Protein AF-A0A356WQ79-F1 (afdb_monomer)

Structure (mmCIF, N/CA/C/O backbone):
data_AF-A0A356WQ79-F1
#
_entry.id   AF-A0A356WQ79-F1
#
loop_
_atom_site.group_PDB
_atom_site.id
_atom_site.type_symbol
_atom_site.label_atom_id
_atom_site.label_alt_id
_atom_site.label_comp_id
_atom_site.label_asym_id
_atom_site.label_entity_id
_atom_site.label_seq_id
_atom_site.pdbx_PDB_ins_code
_atom_site.Cartn_x
_atom_site.Cartn_y
_atom_site.Cartn_z
_atom_site.occupancy
_atom_site.B_iso_or_equiv
_atom_site.auth_seq_id
_atom_site.auth_comp_id
_atom_site.auth_asym_id
_atom_site.auth_atom_id
_atom_site.pdbx_PDB_model_num
ATOM 1 N N . MET A 1 1 ? -15.399 2.602 22.275 1.00 51.47 1 MET A N 1
ATOM 2 C CA . MET A 1 1 ? -14.043 2.581 21.688 1.00 51.47 1 MET A CA 1
ATOM 3 C C . MET A 1 1 ? -13.839 3.917 21.003 1.00 51.47 1 MET A C 1
ATOM 5 O O . MET A 1 1 ? -14.625 4.244 20.121 1.00 51.47 1 MET A O 1
ATOM 9 N N . GLU A 1 2 ? -12.896 4.727 21.480 1.00 58.53 2 GLU A N 1
ATOM 10 C CA . GLU A 1 2 ? -12.559 6.011 20.858 1.00 58.53 2 GLU A CA 1
ATOM 11 C C . GLU A 1 2 ? -12.246 5.839 19.363 1.00 58.53 2 GLU A C 1
ATOM 13 O O . GLU A 1 2 ? -11.700 4.821 18.934 1.00 58.53 2 GLU A O 1
ATOM 18 N N . LYS A 1 3 ? -12.633 6.835 18.563 1.00 77.31 3 LYS A N 1
ATOM 19 C CA . LYS A 1 3 ? -12.471 6.871 17.105 1.00 77.31 3 LYS A CA 1
ATOM 20 C C . LYS A 1 3 ? -10.979 6.918 16.733 1.00 77.31 3 LYS A C 1
ATOM 22 O O . LYS A 1 3 ? -10.384 7.991 16.684 1.00 77.31 3 LYS A O 1
ATOM 27 N N . ASN A 1 4 ? -10.363 5.764 16.478 1.00 95.81 4 ASN A N 1
ATOM 28 C CA . ASN A 1 4 ? -8.966 5.685 16.051 1.00 95.81 4 ASN A CA 1
ATOM 29 C C . ASN A 1 4 ? -8.815 6.178 14.595 1.00 95.81 4 ASN A C 1
ATOM 31 O O . ASN A 1 4 ? -9.444 5.642 13.681 1.00 95.81 4 ASN A O 1
ATOM 35 N N . LYS A 1 5 ? -7.951 7.175 14.365 1.00 97.06 5 LYS A N 1
ATOM 36 C CA . LYS A 1 5 ? -7.757 7.800 13.042 1.00 97.06 5 LYS A CA 1
ATOM 37 C C . LYS A 1 5 ? -7.338 6.808 11.949 1.00 97.06 5 LYS A C 1
ATOM 39 O O . LYS A 1 5 ? -7.799 6.940 10.825 1.00 97.06 5 LYS A O 1
ATOM 44 N N . ILE A 1 6 ? -6.527 5.799 12.274 1.00 97.50 6 ILE A N 1
ATOM 45 C CA . ILE A 1 6 ? -6.070 4.770 11.323 1.00 97.50 6 ILE A CA 1
ATOM 46 C C . ILE A 1 6 ? -7.213 3.830 10.937 1.00 97.50 6 ILE A C 1
ATOM 48 O O . ILE A 1 6 ? -7.386 3.528 9.758 1.00 97.50 6 ILE A O 1
ATOM 52 N N . THR A 1 7 ? -8.041 3.419 11.903 1.00 97.38 7 THR A N 1
ATOM 53 C CA . THR A 1 7 ? -9.235 2.606 11.604 1.00 97.38 7 THR A CA 1
ATOM 54 C C . THR A 1 7 ? -10.210 3.337 10.684 1.00 97.38 7 THR A C 1
ATOM 56 O O . THR A 1 7 ? -10.756 2.732 9.767 1.00 97.38 7 THR A O 1
ATOM 59 N N . GLN A 1 8 ? -10.380 4.649 10.880 1.00 97.38 8 GLN A N 1
ATOM 60 C CA . GLN A 1 8 ? -11.234 5.487 10.038 1.00 97.38 8 GLN A CA 1
ATOM 61 C C . GLN A 1 8 ? -10.637 5.717 8.653 1.00 97.38 8 GLN A C 1
ATOM 63 O O . GLN A 1 8 ? -11.355 5.592 7.668 1.00 97.38 8 GLN A O 1
ATOM 68 N N . LEU A 1 9 ? -9.339 6.027 8.588 1.00 97.94 9 LEU A N 1
ATOM 69 C CA . LEU A 1 9 ? -8.638 6.288 7.337 1.00 97.94 9 LEU A CA 1
ATOM 70 C C . LEU A 1 9 ? -8.689 5.069 6.413 1.00 97.94 9 LEU A C 1
ATOM 72 O O . LEU A 1 9 ? -9.082 5.200 5.263 1.00 97.94 9 LEU A O 1
ATOM 76 N N . PHE A 1 10 ? -8.342 3.881 6.914 1.00 97.94 10 PHE A N 1
ATOM 77 C CA . PHE A 1 10 ? -8.269 2.671 6.086 1.00 97.94 10 PHE A CA 1
ATOM 78 C C . PHE A 1 10 ? -9.560 1.839 6.061 1.00 97.94 10 PHE A C 1
ATOM 80 O O . PHE A 1 10 ? -9.620 0.835 5.356 1.00 97.94 10 PHE A O 1
ATOM 87 N N . GLY A 1 11 ? -10.587 2.214 6.830 1.00 97.31 11 GLY A N 1
ATOM 88 C CA . GLY A 1 11 ? -11.847 1.466 6.899 1.00 97.31 11 GLY A CA 1
ATOM 89 C C . GLY A 1 11 ? -11.708 0.068 7.519 1.00 97.31 11 GLY A C 1
ATOM 90 O O . GLY A 1 11 ? -12.395 -0.866 7.105 1.00 97.31 11 GLY A O 1
ATOM 91 N N . ILE A 1 12 ? -10.814 -0.090 8.498 1.00 97.75 12 ILE A N 1
ATOM 92 C CA . ILE A 1 12 ? -10.492 -1.375 9.146 1.00 97.75 12 ILE A CA 1
ATOM 93 C C . ILE A 1 12 ? -10.975 -1.421 10.599 1.00 97.75 12 ILE A C 1
ATOM 95 O O . ILE A 1 12 ? -11.172 -0.389 11.236 1.00 97.75 12 ILE A O 1
ATOM 99 N N . ARG A 1 13 ? -11.160 -2.628 11.150 1.00 97.19 13 ARG A N 1
ATOM 100 C CA . ARG A 1 13 ? -11.650 -2.823 12.528 1.00 97.19 13 ARG A CA 1
ATOM 101 C C . ARG A 1 13 ? -10.543 -2.646 13.562 1.00 97.19 13 ARG A C 1
ATOM 103 O O . ARG A 1 13 ? -10.772 -2.051 14.612 1.00 97.19 13 ARG A O 1
ATOM 110 N N . TYR A 1 14 ? -9.371 -3.198 13.278 1.00 97.62 14 TYR A N 1
ATOM 111 C CA . TYR A 1 14 ? -8.218 -3.174 14.166 1.00 97.62 14 TYR A CA 1
ATOM 112 C C . TYR A 1 14 ? -7.127 -2.303 13.544 1.00 97.62 14 TYR A C 1
ATOM 114 O O . TYR A 1 14 ? -6.841 -2.479 12.361 1.00 97.62 14 TYR A O 1
ATOM 122 N N . PRO A 1 15 ? -6.484 -1.392 14.300 1.00 97.56 15 PRO A N 1
ATOM 123 C CA . PRO A 1 15 ? -5.369 -0.579 13.810 1.00 97.56 15 PRO A CA 1
ATOM 124 C C . PRO A 1 15 ? -4.075 -1.409 13.731 1.00 97.56 15 PRO A C 1
ATOM 126 O O . PRO A 1 15 ? -3.042 -1.028 14.271 1.00 97.56 15 PRO A O 1
ATOM 129 N N . ILE A 1 16 ? -4.157 -2.581 13.100 1.00 98.44 16 ILE A N 1
ATOM 130 C CA . ILE A 1 16 ? -3.079 -3.551 12.928 1.00 98.44 16 ILE A CA 1
ATOM 131 C C . ILE A 1 16 ? -2.908 -3.762 11.429 1.00 98.44 16 ILE A C 1
ATOM 133 O O . ILE A 1 16 ? -3.856 -4.126 10.729 1.00 98.44 16 ILE A O 1
ATOM 137 N N . ILE A 1 17 ? -1.694 -3.518 10.949 1.00 98.81 17 ILE A N 1
ATOM 138 C CA . ILE A 1 17 ? -1.335 -3.593 9.537 1.00 98.81 17 ILE A CA 1
ATOM 139 C C . ILE A 1 17 ? -0.261 -4.667 9.401 1.00 98.81 17 ILE A C 1
ATOM 141 O O . ILE A 1 17 ? 0.757 -4.617 10.088 1.00 98.81 17 ILE A O 1
ATOM 145 N N . GLN A 1 18 ? -0.479 -5.639 8.520 1.00 98.62 18 GLN A N 1
ATOM 146 C CA . GLN A 1 18 ? 0.557 -6.588 8.130 1.00 98.62 18 GLN A CA 1
A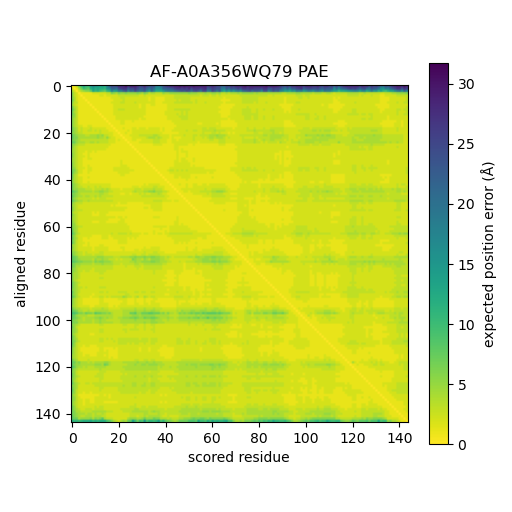TOM 147 C C . GLN A 1 18 ? 1.396 -5.961 7.012 1.00 98.62 18 GLN A C 1
ATOM 149 O O . GLN A 1 18 ? 0.881 -5.679 5.932 1.00 98.62 18 GLN A O 1
ATOM 154 N N . ALA A 1 19 ? 2.679 -5.719 7.290 1.00 97.50 19 ALA A N 1
ATOM 155 C CA . ALA A 1 19 ? 3.591 -5.023 6.384 1.00 97.50 19 ALA A CA 1
ATOM 156 C C . ALA A 1 19 ? 3.860 -5.818 5.099 1.00 97.50 19 ALA A C 1
ATOM 158 O O . ALA A 1 19 ? 4.086 -7.024 5.158 1.00 97.50 19 ALA A O 1
ATOM 159 N N . GLY A 1 20 ? 3.901 -5.148 3.946 1.00 96.44 20 GLY A N 1
ATOM 160 C CA . GLY A 1 20 ? 4.206 -5.800 2.674 1.00 96.44 20 GLY A CA 1
ATOM 161 C C . GLY A 1 20 ? 5.683 -6.183 2.579 1.00 96.44 20 GLY A C 1
ATOM 162 O O . GLY A 1 20 ? 6.526 -5.359 2.257 1.00 96.44 20 GLY A O 1
ATOM 163 N N . MET A 1 21 ? 5.974 -7.448 2.850 1.00 97.56 21 MET A N 1
ATOM 164 C CA . MET A 1 21 ? 7.307 -8.048 2.804 1.00 97.56 21 MET A CA 1
ATOM 165 C C . MET A 1 21 ? 7.510 -8.807 1.492 1.00 97.56 21 MET A C 1
ATOM 167 O O . MET A 1 21 ? 6.652 -9.613 1.103 1.00 97.56 21 MET A O 1
ATOM 171 N N . VAL A 1 22 ? 8.658 -8.591 0.845 1.00 94.19 22 VAL A N 1
ATOM 172 C CA . VAL A 1 22 ? 9.085 -9.353 -0.338 1.00 94.19 22 VAL A CA 1
ATOM 173 C C . VAL A 1 22 ? 9.061 -10.855 -0.049 1.00 94.19 22 VAL A C 1
ATOM 175 O O . VAL A 1 22 ? 9.392 -11.281 1.054 1.00 94.19 22 VAL A O 1
ATOM 178 N N . TRP A 1 23 ? 8.622 -11.652 -1.025 1.00 95.50 23 TRP A N 1
ATOM 179 C CA . TRP A 1 23 ? 8.490 -13.120 -0.971 1.00 95.50 23 TRP A CA 1
ATOM 180 C C . TRP A 1 23 ? 7.474 -13.697 0.030 1.00 95.50 23 TRP A C 1
ATOM 182 O O . TRP A 1 23 ? 6.939 -14.776 -0.211 1.00 95.50 23 TRP A O 1
ATOM 192 N N . CYS A 1 24 ? 7.138 -12.982 1.102 1.00 96.75 24 CYS A N 1
ATOM 193 C CA . CYS A 1 24 ? 6.204 -13.449 2.128 1.00 96.75 24 CYS A CA 1
ATOM 194 C C . CYS A 1 24 ? 4.765 -12.984 1.863 1.00 96.75 24 CYS A C 1
ATOM 196 O 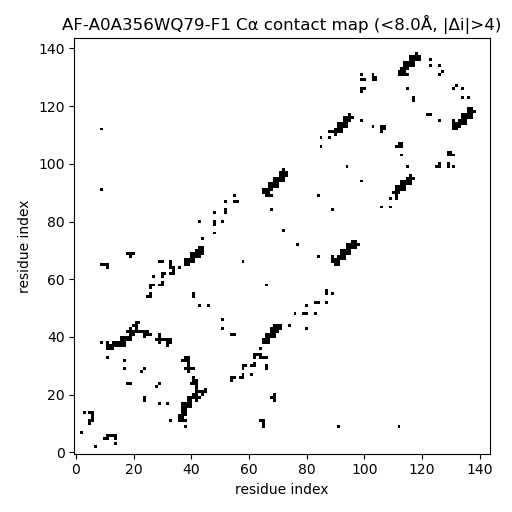O . CYS A 1 24 ? 3.800 -13.720 2.080 1.00 96.75 24 CYS A O 1
ATOM 198 N N . SER A 1 25 ? 4.598 -11.746 1.392 1.00 96.81 25 SER A N 1
ATOM 199 C CA . SER A 1 25 ? 3.300 -11.059 1.392 1.00 96.81 25 SER A CA 1
ATOM 200 C C . SER A 1 25 ? 2.522 -11.261 0.098 1.00 96.81 25 SER A C 1
ATOM 202 O O . SER A 1 25 ? 2.258 -10.328 -0.661 1.00 96.81 25 SER A O 1
ATOM 204 N N . GLY A 1 26 ? 2.158 -12.516 -0.162 1.00 98.50 26 GLY A N 1
ATOM 205 C CA . GLY A 1 26 ? 1.225 -12.875 -1.224 1.00 98.50 26 GLY A CA 1
ATOM 206 C C . GLY A 1 26 ? -0.242 -12.603 -0.860 1.00 98.50 26 GLY A C 1
ATOM 207 O O . GLY A 1 26 ? -0.575 -12.283 0.281 1.00 98.50 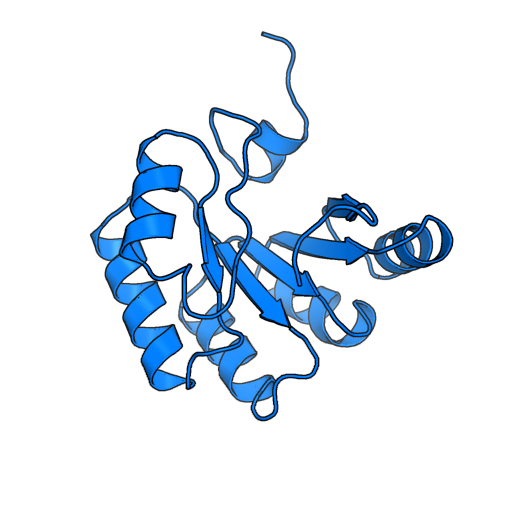26 GLY A O 1
ATOM 208 N N . TRP A 1 27 ? -1.149 -12.810 -1.822 1.00 98.75 27 TRP A N 1
ATOM 209 C CA . TRP A 1 27 ? -2.586 -12.555 -1.640 1.00 98.75 27 TRP A CA 1
ATOM 210 C C . TRP A 1 27 ? -3.207 -13.377 -0.502 1.00 98.75 27 TRP A C 1
ATOM 212 O O . TRP A 1 27 ? -4.129 -12.907 0.157 1.00 98.75 27 TRP A O 1
ATOM 222 N N . ARG A 1 28 ? -2.696 -14.590 -0.238 1.00 98.81 28 ARG A N 1
ATOM 223 C CA . ARG A 1 28 ? -3.187 -15.463 0.844 1.00 98.81 28 ARG A CA 1
ATOM 224 C C . ARG A 1 28 ? -3.003 -14.825 2.219 1.00 98.81 28 ARG A C 1
ATOM 226 O O . ARG A 1 28 ? -3.943 -14.807 3.005 1.00 98.81 28 ARG A O 1
ATOM 233 N N . LEU A 1 29 ? -1.819 -14.272 2.488 1.00 98.88 29 LEU A N 1
ATOM 234 C CA . LEU A 1 29 ? -1.530 -13.610 3.759 1.00 98.88 29 LEU A CA 1
ATOM 235 C C . LEU A 1 29 ? -2.323 -12.303 3.881 1.00 98.88 29 LEU A C 1
ATOM 237 O O . LEU A 1 29 ? -3.028 -12.102 4.869 1.00 98.88 29 LEU A O 1
ATOM 241 N N . ALA A 1 30 ? -2.272 -11.459 2.846 1.00 98.81 30 ALA A N 1
ATOM 242 C CA . ALA A 1 30 ? -2.949 -10.165 2.857 1.00 98.81 30 ALA A CA 1
ATOM 243 C C . ALA A 1 30 ? -4.475 -10.306 3.036 1.00 98.81 30 ALA A C 1
ATOM 245 O O . ALA A 1 30 ? -5.081 -9.615 3.860 1.00 98.81 30 ALA A O 1
ATOM 246 N N . SER A 1 31 ? -5.107 -11.241 2.321 1.00 98.81 31 SER A N 1
ATOM 247 C CA . SER A 1 31 ? -6.549 -11.490 2.451 1.00 98.81 31 SER A CA 1
ATOM 248 C C . SER A 1 31 ? -6.926 -12.079 3.813 1.00 98.81 31 SER A C 1
ATOM 250 O O . SER A 1 31 ? -7.927 -11.655 4.386 1.00 98.81 31 SER A O 1
ATOM 252 N N . ALA A 1 32 ? -6.122 -12.984 4.383 1.00 98.88 32 ALA A N 1
ATOM 253 C CA . ALA A 1 32 ? -6.375 -13.545 5.713 1.00 98.88 32 ALA A CA 1
ATOM 254 C C . ALA A 1 32 ? -6.356 -12.471 6.817 1.00 98.88 32 ALA A C 1
ATOM 256 O O . ALA A 1 32 ? -7.251 -12.436 7.668 1.00 98.88 32 ALA A O 1
ATOM 257 N N . VAL A 1 33 ? -5.383 -11.553 6.774 1.00 98.81 33 VAL A N 1
ATOM 258 C CA . VAL A 1 33 ? -5.296 -10.421 7.715 1.00 98.81 33 VAL A CA 1
ATOM 259 C C . VAL A 1 33 ? -6.491 -9.483 7.549 1.00 98.81 33 VAL A C 1
ATOM 261 O O . VAL A 1 33 ? -7.130 -9.113 8.537 1.00 98.81 33 VAL A O 1
ATOM 264 N N . SER A 1 34 ? -6.835 -9.149 6.303 1.00 98.81 34 SER A N 1
ATOM 265 C CA . SER A 1 34 ? -7.951 -8.247 5.988 1.00 98.81 34 SER A CA 1
ATOM 266 C C . SER A 1 34 ? -9.299 -8.833 6.427 1.00 98.81 34 SER A C 1
ATOM 268 O O . SER A 1 34 ? -10.105 -8.154 7.064 1.00 98.81 34 SER A O 1
ATOM 270 N N . ASN A 1 35 ? -9.521 -10.133 6.197 1.00 98.75 35 ASN A N 1
ATOM 271 C CA . ASN A 1 35 ? -10.703 -10.858 6.675 1.00 98.75 35 ASN A CA 1
ATOM 272 C C . ASN A 1 35 ? -10.791 -10.907 8.208 1.00 98.75 35 ASN A C 1
ATOM 274 O O . ASN A 1 35 ? -11.893 -10.913 8.756 1.00 98.75 35 ASN A O 1
ATOM 278 N N . SER A 1 36 ? -9.650 -10.875 8.900 1.00 98.69 36 SER A N 1
ATOM 279 C CA . SER A 1 36 ? -9.582 -10.824 10.368 1.00 98.69 36 SER A CA 1
ATOM 280 C C . SER A 1 36 ? -9.787 -9.413 10.939 1.00 98.69 36 SER A C 1
ATOM 282 O O . SER A 1 36 ? -9.851 -9.240 12.155 1.00 98.69 36 SER A O 1
ATOM 284 N N . GLY A 1 37 ? -9.932 -8.393 10.085 1.00 98.06 37 GLY A N 1
ATOM 285 C CA . GLY A 1 37 ? -10.259 -7.020 10.473 1.00 98.06 37 GLY A CA 1
ATOM 286 C C . GLY A 1 37 ? -9.069 -6.067 10.591 1.00 98.06 37 GLY A C 1
ATOM 287 O O . GLY A 1 37 ? -9.292 -4.907 10.941 1.00 98.06 37 GLY A O 1
ATOM 288 N N . GLY A 1 38 ? -7.844 -6.525 10.318 1.00 98.50 38 GLY A N 1
ATOM 289 C CA . GLY A 1 38 ? -6.685 -5.650 10.113 1.00 98.50 38 GLY A CA 1
ATOM 290 C C . GLY A 1 38 ? -6.582 -5.174 8.661 1.00 98.50 38 GLY A C 1
ATOM 291 O O . GLY A 1 38 ? -7.519 -5.334 7.882 1.00 98.50 38 GLY A O 1
ATOM 292 N N . LEU A 1 39 ? -5.425 -4.623 8.289 1.00 98.88 39 LEU A N 1
ATOM 293 C CA . LEU A 1 39 ? -5.079 -4.305 6.900 1.00 98.88 39 LEU A CA 1
ATOM 294 C C . LEU A 1 39 ? -3.955 -5.227 6.420 1.00 98.88 39 LEU A C 1
ATOM 296 O O . LEU A 1 39 ? -2.839 -5.162 6.936 1.00 98.88 39 LEU A O 1
ATOM 300 N N . GLY A 1 40 ? -4.235 -6.074 5.433 1.00 98.81 40 GLY A N 1
ATOM 301 C CA . GLY A 1 40 ? -3.202 -6.857 4.756 1.00 98.81 40 GLY A CA 1
ATOM 302 C C . GLY A 1 40 ? -2.596 -6.097 3.580 1.00 98.81 40 GLY A C 1
ATOM 303 O O . GLY A 1 40 ? -3.326 -5.466 2.812 1.00 98.81 40 GLY A O 1
ATOM 304 N N . LEU A 1 41 ? -1.275 -6.182 3.414 1.00 98.88 41 LEU A N 1
ATOM 305 C CA . LEU A 1 41 ? -0.566 -5.566 2.292 1.00 98.88 41 LEU A CA 1
ATOM 306 C C . LEU A 1 41 ? 0.093 -6.633 1.415 1.00 98.88 41 LEU A C 1
ATOM 308 O O . LEU A 1 41 ? 0.850 -7.466 1.906 1.00 98.88 41 LEU A O 1
ATOM 312 N N . ILE A 1 42 ? -0.147 -6.580 0.105 1.00 98.81 42 ILE A N 1
ATOM 313 C CA . ILE A 1 42 ? 0.615 -7.361 -0.879 1.00 98.81 42 ILE A CA 1
ATOM 314 C C . ILE A 1 42 ? 1.990 -6.708 -1.064 1.00 98.81 42 ILE A C 1
ATOM 316 O O . ILE A 1 42 ? 2.071 -5.500 -1.266 1.00 98.81 42 ILE A O 1
ATOM 320 N N . GLY A 1 43 ? 3.073 -7.484 -1.012 1.00 98.25 43 GLY A N 1
ATOM 321 C CA . GLY A 1 43 ? 4.439 -6.981 -1.207 1.00 98.25 43 GLY A CA 1
ATOM 322 C C . GLY A 1 43 ? 4.865 -7.027 -2.675 1.00 98.25 43 GLY A C 1
ATOM 323 O O . GLY A 1 43 ? 5.278 -8.082 -3.152 1.00 98.25 43 GLY A O 1
ATOM 324 N N . ALA A 1 44 ? 4.804 -5.899 -3.391 1.00 97.50 44 ALA A N 1
ATOM 325 C CA . ALA A 1 44 ? 5.098 -5.856 -4.827 1.00 97.50 44 ALA A CA 1
ATOM 326 C C . ALA A 1 44 ? 6.595 -5.979 -5.163 1.00 97.50 44 ALA A C 1
ATOM 328 O O . ALA A 1 44 ? 6.936 -6.333 -6.287 1.00 97.50 44 ALA A O 1
ATOM 329 N N . GLY A 1 45 ? 7.498 -5.725 -4.207 1.00 94.88 45 GLY A N 1
ATOM 330 C CA . GLY A 1 45 ? 8.943 -5.640 -4.466 1.00 94.88 45 GLY A CA 1
ATOM 331 C C . GLY A 1 45 ? 9.587 -6.896 -5.074 1.00 94.88 45 GLY A C 1
ATOM 332 O O . GLY A 1 45 ? 10.604 -6.780 -5.748 1.00 94.88 45 GLY A O 1
ATOM 333 N N . SER A 1 46 ? 8.995 -8.081 -4.883 1.00 93.38 46 SER A N 1
ATOM 334 C CA . SER A 1 46 ? 9.459 -9.353 -5.466 1.00 93.38 46 SER A CA 1
ATOM 335 C C . SER A 1 46 ? 8.588 -9.866 -6.618 1.00 93.38 46 SER A C 1
ATOM 337 O O . SER A 1 46 ? 8.710 -11.024 -7.010 1.00 93.38 46 SER A O 1
ATOM 339 N N . MET A 1 47 ? 7.642 -9.067 -7.111 1.00 97.00 47 MET A N 1
ATOM 340 C CA . MET A 1 47 ? 6.674 -9.493 -8.122 1.00 97.00 47 MET A CA 1
ATOM 341 C C . MET A 1 47 ? 6.986 -8.832 -9.456 1.00 97.00 47 MET A C 1
ATOM 343 O O . MET A 1 47 ? 7.225 -7.631 -9.512 1.00 97.00 47 MET A O 1
ATOM 347 N N . HIS A 1 48 ? 6.941 -9.600 -10.543 1.00 97.69 48 HIS A N 1
ATOM 348 C CA . HIS A 1 48 ? 6.793 -9.018 -11.876 1.00 97.69 48 HIS A CA 1
ATOM 349 C C . HIS A 1 48 ? 5.391 -8.391 -12.019 1.00 97.69 48 HIS A C 1
ATOM 351 O O . HIS A 1 48 ? 4.480 -8.802 -11.291 1.00 97.69 48 HIS A O 1
ATOM 357 N N . PRO A 1 49 ? 5.189 -7.438 -12.948 1.00 98.06 49 PRO A N 1
ATOM 358 C CA . PRO A 1 49 ? 3.906 -6.759 -13.145 1.00 98.06 49 PRO A CA 1
ATOM 359 C C . PRO A 1 49 ? 2.703 -7.709 -13.234 1.00 98.06 49 PRO A C 1
ATOM 361 O O . PRO A 1 49 ? 1.751 -7.589 -12.462 1.00 98.06 49 PRO A O 1
ATOM 364 N N . GLU A 1 50 ? 2.785 -8.744 -14.069 1.00 97.56 50 GLU A N 1
ATOM 365 C CA . GLU A 1 50 ? 1.698 -9.722 -14.212 1.00 97.56 50 GLU A CA 1
ATOM 366 C C . GLU A 1 50 ? 1.464 -10.560 -12.947 1.00 97.56 50 GLU A C 1
ATOM 368 O O . GLU A 1 50 ? 0.320 -10.854 -12.594 1.00 97.56 50 GLU A O 1
ATOM 373 N N . THR A 1 51 ? 2.522 -10.871 -12.193 1.00 98.25 51 THR A N 1
ATOM 374 C CA . THR A 1 51 ? 2.398 -11.541 -10.891 1.00 98.25 51 THR A CA 1
ATOM 375 C C . THR A 1 51 ? 1.676 -10.653 -9.880 1.00 98.25 51 THR A C 1
ATOM 377 O O . THR A 1 51 ? 0.806 -11.134 -9.152 1.00 98.25 51 THR A O 1
ATOM 380 N N . LEU A 1 52 ? 1.988 -9.352 -9.841 1.00 98.69 52 LEU A N 1
ATOM 381 C CA . LEU A 1 52 ? 1.280 -8.405 -8.980 1.00 98.69 52 LEU A CA 1
ATOM 382 C C . LEU A 1 52 ? -0.201 -8.328 -9.364 1.00 98.69 52 LEU A C 1
ATOM 384 O O . LEU A 1 52 ? -1.064 -8.422 -8.489 1.00 98.69 52 LEU A O 1
ATOM 388 N N . ARG A 1 53 ? -0.499 -8.197 -10.663 1.00 98.69 53 ARG A N 1
ATOM 389 C CA . ARG A 1 53 ? -1.870 -8.151 -11.189 1.00 98.69 53 ARG A CA 1
ATOM 390 C C . ARG A 1 53 ? -2.666 -9.387 -10.757 1.00 98.69 53 ARG A C 1
ATOM 392 O O . ARG A 1 53 ? -3.775 -9.255 -10.237 1.00 98.69 53 ARG A O 1
ATOM 399 N N . ASP A 1 54 ? -2.092 -10.579 -10.909 1.00 98.62 54 ASP A N 1
ATOM 400 C CA . ASP A 1 54 ? -2.703 -11.839 -10.471 1.00 98.62 54 ASP A CA 1
ATOM 401 C C . ASP A 1 54 ? -2.950 -11.870 -8.952 1.00 98.62 54 ASP A C 1
ATOM 403 O O . ASP A 1 54 ? -4.046 -12.214 -8.500 1.00 98.62 54 ASP A O 1
ATOM 407 N N . HIS A 1 55 ? -1.974 -11.436 -8.150 1.00 98.81 55 HIS A N 1
ATOM 408 C CA . HIS A 1 55 ? -2.121 -11.355 -6.697 1.00 98.81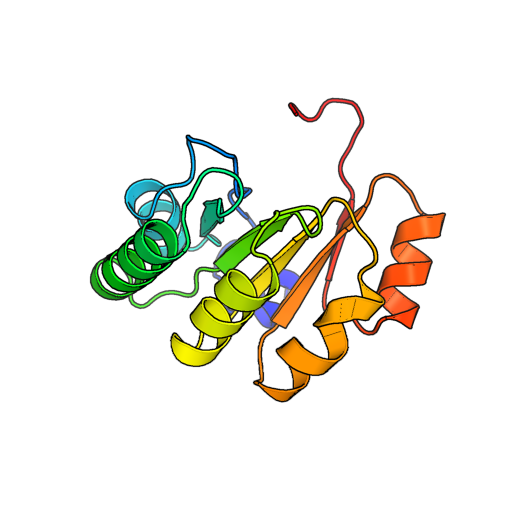 55 HIS A CA 1
ATOM 409 C C . HIS A 1 55 ? -3.221 -10.375 -6.264 1.00 98.81 55 HIS A C 1
ATOM 411 O O . HIS A 1 55 ? -4.001 -10.703 -5.368 1.00 98.81 55 HIS A O 1
ATOM 417 N N . ILE A 1 56 ? -3.334 -9.208 -6.904 1.00 98.81 56 ILE A N 1
ATOM 418 C CA . ILE A 1 56 ? -4.401 -8.235 -6.625 1.00 98.81 56 ILE A CA 1
ATOM 419 C C . ILE A 1 56 ? -5.772 -8.848 -6.930 1.00 98.81 56 ILE A C 1
ATOM 421 O O . ILE A 1 56 ? -6.666 -8.806 -6.080 1.00 98.81 56 ILE A O 1
ATOM 425 N N . LYS A 1 57 ? -5.934 -9.475 -8.102 1.00 98.69 57 LYS A N 1
ATOM 426 C CA . LYS A 1 57 ? -7.195 -10.122 -8.502 1.00 98.69 57 LYS A CA 1
ATOM 427 C C . LYS A 1 57 ? -7.593 -11.237 -7.538 1.00 98.69 57 LYS A C 1
ATOM 429 O O . LYS A 1 57 ? -8.724 -11.256 -7.056 1.00 98.69 57 LYS A O 1
ATOM 434 N N . LYS A 1 58 ? -6.657 -12.122 -7.185 1.00 98.81 58 LYS A N 1
ATOM 435 C CA . LYS A 1 58 ? -6.903 -13.202 -6.218 1.00 98.81 58 LYS A CA 1
ATOM 436 C C . LYS A 1 58 ? -7.233 -12.670 -4.825 1.00 98.81 58 LYS A C 1
ATOM 438 O O . LYS A 1 58 ? -8.109 -13.221 -4.166 1.00 98.81 58 LYS A O 1
ATOM 443 N N . CYS A 1 59 ? -6.596 -11.581 -4.388 1.00 98.81 59 CYS A N 1
ATOM 444 C CA . CYS A 1 59 ? -6.909 -10.949 -3.107 1.00 98.81 59 CYS A CA 1
ATOM 445 C C . CYS A 1 59 ? -8.345 -10.408 -3.087 1.00 98.81 59 CYS A C 1
ATOM 447 O O . CYS A 1 59 ? -9.092 -10.739 -2.172 1.00 98.81 59 CYS A O 1
ATOM 449 N N . LYS A 1 60 ? -8.777 -9.691 -4.136 1.00 98.56 60 LYS A N 1
ATOM 450 C CA . LYS A 1 60 ? -10.171 -9.222 -4.280 1.00 98.56 60 LYS A CA 1
ATOM 451 C C . LYS A 1 60 ? -11.195 -10.359 -4.270 1.00 98.56 60 LYS A C 1
ATOM 453 O O . LYS A 1 60 ? -12.288 -10.192 -3.746 1.00 98.56 60 LYS A O 1
ATOM 458 N N . MET A 1 61 ? -10.858 -11.513 -4.850 1.00 98.56 61 MET A N 1
ATOM 459 C CA . MET A 1 61 ? -11.732 -12.693 -4.806 1.00 98.56 61 MET A CA 1
ATOM 460 C C . MET A 1 61 ? -11.797 -13.318 -3.406 1.00 98.56 61 MET A C 1
ATOM 462 O O . MET A 1 61 ? -12.823 -13.872 -3.024 1.00 98.56 61 MET A O 1
ATOM 466 N N . ALA A 1 62 ? -10.706 -13.243 -2.643 1.00 98.62 62 ALA A N 1
ATOM 467 C CA . ALA A 1 62 ? -10.584 -13.851 -1.321 1.00 98.62 62 ALA A CA 1
ATOM 468 C C . ALA A 1 62 ? -11.085 -12.959 -0.171 1.00 98.62 62 ALA A C 1
ATOM 470 O O . ALA A 1 62 ? -11.304 -13.453 0.939 1.00 98.62 62 ALA A O 1
ATOM 471 N N . THR A 1 63 ? -11.244 -11.651 -0.393 1.00 98.44 63 THR A N 1
ATOM 472 C CA . THR A 1 63 ? -11.754 -10.725 0.619 1.00 98.44 63 THR A CA 1
ATOM 473 C C . THR A 1 63 ? -12.566 -9.580 0.016 1.00 98.44 63 THR A C 1
ATOM 475 O O . THR A 1 63 ? -12.159 -8.945 -0.951 1.00 98.44 63 THR A O 1
ATOM 478 N N . GLY A 1 64 ? -13.706 -9.279 0.645 1.00 97.81 64 GLY A N 1
ATOM 479 C CA . GLY A 1 64 ? -14.452 -8.033 0.428 1.00 97.81 64 GLY A CA 1
ATOM 480 C C . GLY A 1 64 ? -14.052 -6.908 1.393 1.00 97.81 64 GLY A C 1
ATOM 481 O O . GLY A 1 64 ? -14.759 -5.906 1.485 1.00 97.81 64 GLY A O 1
ATOM 482 N N . LYS A 1 65 ? -12.987 -7.094 2.186 1.00 98.31 65 LYS A N 1
ATOM 483 C CA . LYS A 1 65 ? -12.456 -6.100 3.131 1.00 98.31 65 LYS A CA 1
ATOM 484 C C . LYS A 1 65 ? -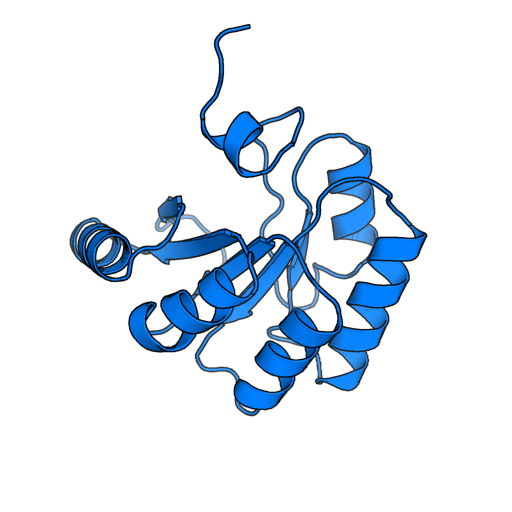11.295 -5.318 2.497 1.00 98.31 65 LYS A C 1
ATOM 486 O O . LYS A 1 65 ? -10.678 -5.822 1.558 1.00 98.31 65 LYS A O 1
ATOM 491 N N . PRO A 1 66 ? -10.982 -4.106 2.995 1.00 98.25 66 PRO A N 1
ATOM 492 C CA . PRO A 1 66 ? -9.853 -3.331 2.491 1.00 98.25 66 PRO A CA 1
ATOM 493 C C . PRO A 1 66 ? -8.532 -4.096 2.606 1.00 98.25 66 PRO A C 1
ATOM 495 O O . PRO A 1 66 ? -8.233 -4.676 3.647 1.00 98.25 66 PRO A O 1
ATOM 498 N N . PHE A 1 67 ? -7.735 -4.042 1.544 1.00 98.88 67 PHE A N 1
ATOM 499 C CA . PHE A 1 67 ? -6.337 -4.463 1.512 1.00 98.88 67 PHE A CA 1
ATOM 500 C C . PHE A 1 67 ? -5.536 -3.407 0.744 1.00 98.88 67 PHE A C 1
ATOM 502 O O . PHE A 1 67 ? -6.113 -2.567 0.045 1.00 98.88 67 PHE A O 1
ATOM 509 N N . GLY A 1 68 ? -4.213 -3.446 0.864 1.00 98.75 68 GLY A N 1
ATOM 510 C CA . GLY A 1 68 ? -3.335 -2.540 0.132 1.00 98.75 68 GLY A CA 1
ATOM 511 C C . GLY A 1 68 ? -2.176 -3.239 -0.564 1.00 98.75 68 GLY A C 1
ATOM 512 O O . GLY A 1 68 ? -2.026 -4.462 -0.512 1.00 98.75 68 GLY A O 1
ATOM 513 N N . VAL A 1 69 ? -1.337 -2.438 -1.213 1.00 98.81 69 VAL A N 1
ATOM 514 C CA . VAL A 1 69 ? -0.107 -2.893 -1.873 1.00 98.81 69 VAL A CA 1
ATOM 515 C C . VAL A 1 69 ? 1.068 -2.065 -1.359 1.00 98.81 69 VAL A C 1
ATOM 517 O O . VAL A 1 69 ? 0.995 -0.838 -1.317 1.00 98.81 69 VAL A O 1
ATOM 520 N N . ASN A 1 70 ? 2.149 -2.732 -0.959 1.00 98.62 70 ASN A N 1
ATOM 521 C CA . ASN A 1 70 ? 3.429 -2.103 -0.663 1.00 98.62 70 ASN A CA 1
ATOM 522 C C . ASN A 1 70 ? 4.310 -2.075 -1.919 1.00 98.62 70 ASN A C 1
ATOM 524 O O . ASN A 1 70 ? 4.518 -3.118 -2.544 1.00 98.62 70 ASN A O 1
ATOM 528 N N . ILE A 1 71 ? 4.835 -0.898 -2.262 1.00 98.38 71 ILE A N 1
ATOM 529 C CA . ILE A 1 71 ? 5.652 -0.657 -3.453 1.00 98.38 71 ILE A CA 1
ATOM 530 C C . ILE A 1 71 ? 6.937 0.091 -3.060 1.00 98.38 71 ILE A C 1
ATOM 532 O O . ILE A 1 71 ? 6.893 1.296 -2.784 1.00 98.38 71 ILE A O 1
ATOM 536 N N . PRO A 1 72 ? 8.100 -0.579 -3.082 1.00 96.88 72 PRO A N 1
ATOM 537 C CA . PRO A 1 72 ? 9.392 0.098 -3.040 1.00 96.88 72 PRO A CA 1
ATOM 538 C C . PRO A 1 72 ? 9.574 0.946 -4.306 1.00 96.88 72 PRO A C 1
ATOM 540 O O . PRO A 1 72 ? 9.515 0.430 -5.421 1.00 96.88 72 PRO A O 1
ATOM 543 N N . LEU A 1 73 ? 9.796 2.253 -4.160 1.00 96.38 73 LEU A N 1
ATOM 544 C CA . LEU A 1 73 ? 9.820 3.195 -5.290 1.00 96.38 73 LEU A CA 1
ATOM 545 C C . LEU A 1 73 ? 11.034 3.033 -6.215 1.00 96.38 73 LEU A C 1
ATOM 547 O O . LEU A 1 73 ? 11.018 3.524 -7.338 1.00 96.38 73 LEU A O 1
ATOM 551 N N . MET A 1 74 ? 12.065 2.329 -5.756 1.00 93.31 74 MET A N 1
ATOM 552 C CA . MET A 1 74 ? 13.244 1.941 -6.536 1.00 93.31 74 MET A CA 1
ATOM 553 C C . MET A 1 74 ? 13.023 0.707 -7.434 1.00 93.31 74 MET A C 1
ATOM 555 O O . MET A 1 74 ? 13.976 0.191 -8.014 1.00 93.31 74 MET A O 1
ATOM 559 N N . TYR A 1 75 ? 11.789 0.204 -7.541 1.00 93.75 75 TYR A N 1
ATOM 560 C CA . TYR A 1 75 ? 11.468 -0.940 -8.392 1.00 93.75 75 TYR A CA 1
ATOM 561 C C . TYR A 1 75 ? 11.702 -0.628 -9.893 1.00 93.75 75 TYR A C 1
ATOM 563 O O . TYR A 1 75 ? 11.246 0.414 -10.363 1.00 93.75 75 TYR A O 1
ATOM 571 N N . PRO A 1 76 ? 12.350 -1.513 -10.683 1.00 93.38 76 PRO A N 1
ATOM 572 C CA . PRO A 1 76 ? 12.763 -1.192 -12.058 1.00 93.38 76 PRO A CA 1
ATOM 573 C C . PRO A 1 76 ? 11.629 -0.841 -13.031 1.00 93.38 76 PRO A C 1
ATOM 575 O O . PRO A 1 76 ? 11.815 0.000 -13.901 1.00 93.38 76 PRO A O 1
ATOM 578 N N . GLN A 1 77 ? 10.453 -1.463 -12.887 1.00 96.44 77 GLN A N 1
ATOM 579 C CA . GLN A 1 77 ? 9.284 -1.232 -13.757 1.00 96.44 77 GLN A CA 1
ATOM 580 C C . GLN A 1 77 ? 8.184 -0.485 -12.983 1.00 96.44 77 GLN A C 1
ATOM 582 O O . GLN A 1 77 ? 7.017 -0.876 -12.987 1.00 96.44 77 GLN A O 1
ATOM 587 N N . ILE A 1 78 ? 8.571 0.551 -12.227 1.00 97.00 78 ILE A N 1
ATOM 588 C CA . ILE A 1 78 ? 7.679 1.256 -11.292 1.00 97.00 78 ILE A CA 1
ATOM 589 C C . ILE A 1 78 ? 6.438 1.835 -11.975 1.00 97.00 78 ILE A C 1
ATOM 591 O O . ILE A 1 78 ? 5.353 1.779 -11.404 1.00 97.00 78 ILE A O 1
ATOM 595 N N . GLU A 1 79 ? 6.575 2.350 -13.196 1.00 97.50 79 GLU A N 1
ATOM 596 C CA . GLU A 1 79 ? 5.454 2.937 -13.934 1.00 97.50 79 GLU A CA 1
ATOM 597 C C . GLU A 1 79 ? 4.369 1.900 -14.231 1.00 97.50 79 GLU A C 1
ATOM 599 O O . GLU A 1 79 ? 3.188 2.168 -14.020 1.00 97.50 79 GLU A O 1
ATOM 604 N N . GLU A 1 80 ? 4.768 0.695 -14.637 1.00 98.19 80 GLU A N 1
ATOM 605 C CA . GLU A 1 80 ? 3.848 -0.401 -14.938 1.00 98.19 80 GLU A CA 1
ATOM 606 C C . GLU A 1 80 ? 3.157 -0.918 -13.671 1.00 98.19 80 GLU A C 1
ATOM 608 O O . GLU A 1 80 ? 1.942 -1.106 -13.655 1.00 98.19 80 GLU A O 1
ATOM 613 N N . ILE A 1 81 ? 3.904 -1.065 -12.571 1.00 98.00 81 ILE A N 1
ATOM 614 C CA . ILE A 1 81 ? 3.349 -1.445 -11.263 1.00 98.00 81 ILE A CA 1
ATOM 615 C C . ILE A 1 81 ? 2.320 -0.418 -10.778 1.00 98.00 81 ILE A C 1
ATOM 617 O O . ILE A 1 81 ? 1.232 -0.794 -10.339 1.00 98.00 81 ILE A O 1
ATOM 621 N N . MET A 1 82 ? 2.639 0.874 -10.874 1.00 98.06 82 MET A N 1
ATOM 622 C CA . MET A 1 82 ? 1.725 1.951 -10.491 1.00 98.06 82 MET A CA 1
ATOM 623 C C . MET A 1 82 ? 0.478 1.957 -11.376 1.00 98.06 82 MET A C 1
ATOM 625 O O . MET A 1 82 ? -0.629 2.097 -10.858 1.00 98.06 82 MET A O 1
ATOM 629 N N . GLN A 1 83 ? 0.636 1.756 -12.689 1.00 98.38 83 GLN A N 1
ATOM 630 C CA . GLN A 1 83 ? -0.494 1.671 -13.612 1.00 98.38 83 GLN A CA 1
ATOM 631 C C . GLN A 1 83 ? -1.408 0.492 -13.277 1.00 98.38 83 GLN A C 1
ATOM 633 O O . GLN A 1 83 ? -2.612 0.683 -13.171 1.00 98.38 83 GLN A O 1
ATOM 638 N N . ILE A 1 84 ? -0.851 -0.691 -12.998 1.00 98.44 84 ILE A N 1
ATOM 639 C CA . ILE A 1 84 ? -1.629 -1.865 -12.575 1.00 98.44 84 ILE A CA 1
ATOM 640 C C . ILE A 1 84 ? -2.436 -1.572 -11.312 1.00 98.44 84 ILE A C 1
ATOM 642 O O . ILE A 1 84 ? -3.603 -1.939 -11.226 1.00 98.44 84 ILE A O 1
ATOM 646 N N . VAL A 1 85 ? -1.834 -0.913 -10.324 1.00 98.12 85 VAL A N 1
ATOM 647 C CA . VAL A 1 85 ? -2.500 -0.574 -9.060 1.00 98.12 85 VAL A CA 1
ATOM 648 C C . VAL A 1 85 ? -3.660 0.406 -9.272 1.00 98.12 85 VAL A C 1
ATOM 650 O O . VAL A 1 85 ? -4.709 0.231 -8.646 1.00 98.12 85 VAL A O 1
ATOM 653 N N . MET A 1 86 ? -3.505 1.380 -10.174 1.00 98.19 86 MET A N 1
ATOM 654 C CA . MET A 1 86 ? -4.571 2.316 -10.557 1.00 98.19 86 MET A CA 1
ATOM 655 C C . MET A 1 86 ? -5.671 1.627 -11.385 1.00 98.19 86 MET A C 1
ATOM 657 O O . MET A 1 86 ? -6.846 1.735 -11.039 1.00 98.19 86 MET A O 1
ATOM 661 N N . ASP A 1 87 ? -5.311 0.842 -12.405 1.00 97.94 87 ASP A N 1
ATOM 662 C CA . ASP A 1 87 ? -6.252 0.097 -13.258 1.00 97.94 87 ASP A CA 1
ATOM 663 C C . ASP A 1 87 ? -7.085 -0.901 -12.443 1.00 97.94 87 ASP A C 1
ATOM 665 O O . ASP A 1 87 ? -8.299 -1.038 -12.618 1.00 97.94 87 ASP A O 1
ATOM 669 N N . GLU A 1 88 ? -6.434 -1.585 -11.501 1.00 98.00 88 GLU A N 1
ATOM 670 C CA . GLU A 1 88 ? -7.081 -2.494 -10.567 1.00 98.00 88 GLU A CA 1
ATOM 671 C C . GLU A 1 88 ? -7.751 -1.759 -9.395 1.00 98.00 88 GLU A C 1
ATOM 673 O O . GLU A 1 88 ? -8.315 -2.417 -8.522 1.00 98.00 88 GLU A O 1
ATOM 678 N N . LYS A 1 89 ? -7.762 -0.424 -9.347 1.00 96.81 89 LYS A N 1
ATOM 679 C CA . LYS A 1 89 ? -8.473 0.364 -8.324 1.00 96.81 89 LYS A CA 1
ATOM 680 C C . LYS A 1 89 ? -8.153 -0.084 -6.894 1.00 96.81 89 LYS A C 1
ATOM 682 O O . LYS A 1 89 ? -9.049 -0.280 -6.068 1.00 96.81 89 LYS A O 1
ATOM 687 N N . VAL A 1 90 ? -6.875 -0.326 -6.607 1.00 97.88 90 VAL A N 1
ATOM 688 C CA . VAL A 1 90 ? -6.425 -0.633 -5.246 1.00 97.88 90 VAL A CA 1
ATOM 689 C C . VAL A 1 90 ? -6.670 0.594 -4.372 1.00 97.88 90 VAL A C 1
ATOM 691 O O . VAL A 1 90 ? -6.203 1.680 -4.687 1.00 97.88 90 VAL A O 1
ATOM 694 N N . ALA A 1 91 ? -7.374 0.427 -3.255 1.00 96.94 91 ALA A N 1
ATOM 695 C CA . ALA A 1 91 ? -7.778 1.561 -2.424 1.00 96.94 91 ALA A CA 1
ATOM 696 C C . ALA A 1 91 ? -6.629 2.170 -1.599 1.00 96.94 91 ALA A C 1
ATOM 698 O O . ALA A 1 91 ? -6.703 3.333 -1.207 1.00 96.94 91 ALA A O 1
ATOM 699 N N . ILE A 1 92 ? -5.598 1.378 -1.279 1.00 98.81 92 ILE A N 1
ATOM 700 C CA . ILE A 1 92 ? -4.552 1.758 -0.323 1.00 98.81 92 ILE A CA 1
ATOM 701 C C . ILE A 1 92 ? -3.174 1.345 -0.848 1.00 98.81 92 ILE A C 1
ATOM 703 O O . ILE A 1 92 ? -2.932 0.174 -1.149 1.00 98.81 92 ILE A O 1
ATOM 707 N N . VAL A 1 93 ? -2.241 2.295 -0.894 1.00 98.75 93 VAL A N 1
ATOM 708 C CA . VAL A 1 93 ? -0.858 2.065 -1.321 1.00 98.75 93 VAL A CA 1
ATOM 709 C C . VAL A 1 93 ? 0.110 2.521 -0.240 1.00 98.75 93 VAL A C 1
ATOM 711 O O . VAL A 1 93 ? 0.044 3.645 0.253 1.00 98.75 93 VAL A O 1
ATOM 714 N N . PHE A 1 94 ? 1.045 1.639 0.100 1.00 98.75 94 PHE A N 1
ATOM 715 C CA . PHE A 1 94 ? 2.181 1.940 0.959 1.00 98.75 94 PHE A CA 1
ATOM 716 C C . PHE A 1 94 ? 3.420 2.052 0.077 1.00 98.75 94 PHE A C 1
ATOM 718 O O . PHE A 1 94 ? 3.736 1.131 -0.668 1.00 98.75 94 PHE A O 1
ATOM 725 N N . THR A 1 95 ? 4.140 3.162 0.156 1.00 98.44 95 THR A N 1
ATOM 726 C CA . THR A 1 95 ? 5.398 3.359 -0.576 1.00 98.44 95 THR A CA 1
ATOM 727 C C . THR A 1 95 ? 6.586 3.380 0.378 1.00 98.44 95 THR A C 1
ATOM 729 O O . THR A 1 95 ? 6.455 3.768 1.538 1.00 98.44 95 THR A O 1
ATOM 732 N N . SER A 1 96 ? 7.751 2.951 -0.098 1.00 96.38 96 SER A N 1
ATOM 733 C CA . SER A 1 96 ? 9.011 2.965 0.657 1.00 96.38 96 SER A CA 1
ATOM 734 C C . SER A 1 96 ? 10.201 3.215 -0.273 1.00 96.38 96 SER A C 1
ATOM 736 O O . SER A 1 96 ? 10.032 3.282 -1.493 1.00 96.38 96 SER A O 1
ATOM 738 N N . ALA A 1 97 ? 11.400 3.369 0.298 1.00 91.62 97 ALA A N 1
ATOM 739 C CA . ALA A 1 97 ? 12.669 3.434 -0.434 1.00 91.62 97 ALA A CA 1
ATOM 740 C C . ALA A 1 97 ? 12.663 4.398 -1.644 1.00 91.62 97 ALA A C 1
ATOM 742 O O . ALA A 1 97 ? 12.985 4.022 -2.771 1.00 91.62 97 ALA A O 1
ATOM 743 N N . GLY A 1 98 ? 12.268 5.657 -1.424 1.00 92.88 98 GLY A N 1
ATOM 744 C CA . GLY A 1 98 ? 12.298 6.691 -2.459 1.00 92.88 98 GLY A CA 1
ATOM 745 C C . GLY A 1 98 ? 11.663 8.009 -2.026 1.00 92.88 98 GLY A C 1
ATOM 746 O O . GLY A 1 98 ? 11.434 8.249 -0.845 1.00 92.88 98 GLY A O 1
ATOM 747 N N . ASN A 1 99 ? 11.399 8.890 -2.991 1.00 94.38 99 ASN A N 1
ATOM 748 C CA . ASN A 1 99 ? 10.801 10.199 -2.731 1.00 94.38 99 ASN A CA 1
ATOM 749 C C . ASN A 1 99 ? 9.265 10.121 -2.826 1.00 94.38 99 ASN A C 1
ATOM 751 O O . ASN A 1 99 ? 8.765 9.868 -3.919 1.00 94.38 99 ASN A O 1
ATOM 755 N N . PRO A 1 100 ? 8.498 10.413 -1.758 1.00 93.19 100 PRO A N 1
ATOM 756 C CA . PRO A 1 100 ? 7.034 10.346 -1.793 1.00 93.19 100 PRO A CA 1
ATOM 757 C C . PRO A 1 100 ? 6.394 11.325 -2.794 1.00 93.19 100 PRO A C 1
ATOM 759 O O . PRO A 1 100 ? 5.287 11.072 -3.271 1.00 93.19 100 PRO A O 1
ATOM 762 N N . LYS A 1 101 ? 7.068 12.426 -3.164 1.00 96.31 101 LYS A N 1
ATOM 763 C CA . LYS A 1 101 ? 6.518 13.439 -4.089 1.00 96.31 101 LYS A CA 1
ATOM 764 C C . LYS A 1 101 ? 6.311 12.920 -5.518 1.00 96.31 101 LYS A C 1
ATOM 766 O O . LYS A 1 101 ? 5.557 13.534 -6.260 1.00 96.31 101 LYS A O 1
ATOM 771 N N . THR A 1 102 ? 6.952 11.816 -5.908 1.00 96.25 102 THR A N 1
ATOM 772 C CA . THR A 1 102 ? 6.899 11.307 -7.291 1.00 96.25 102 THR A CA 1
ATOM 773 C C . THR A 1 102 ? 5.527 10.757 -7.673 1.00 96.25 102 THR A C 1
ATOM 775 O O . THR A 1 102 ? 5.067 11.009 -8.781 1.00 96.25 102 THR A O 1
ATOM 778 N N . TRP A 1 103 ? 4.856 10.049 -6.758 1.00 97.75 103 TRP A N 1
ATOM 779 C CA . TRP A 1 103 ? 3.613 9.329 -7.066 1.00 97.75 103 TRP A CA 1
ATOM 780 C C . TRP A 1 103 ? 2.413 9.736 -6.215 1.00 97.75 103 TRP A C 1
ATOM 782 O O . TRP A 1 103 ? 1.284 9.501 -6.636 1.00 97.75 103 TRP A O 1
ATOM 792 N N . THR A 1 104 ? 2.620 10.377 -5.058 1.00 98.19 104 THR A N 1
ATOM 793 C CA . THR A 1 104 ? 1.526 10.667 -4.111 1.00 98.19 104 THR A CA 1
ATOM 794 C C . THR A 1 104 ? 0.385 11.450 -4.760 1.00 98.19 104 THR A C 1
ATOM 796 O O . THR A 1 104 ? -0.763 11.030 -4.668 1.00 98.19 104 THR A O 1
ATOM 799 N N . ALA A 1 105 ? 0.682 12.543 -5.472 1.00 98.12 105 ALA A N 1
ATOM 800 C CA . ALA A 1 105 ? -0.354 13.353 -6.115 1.00 98.12 105 ALA A CA 1
ATOM 801 C C . ALA A 1 105 ? -1.141 12.569 -7.181 1.00 98.12 105 ALA A C 1
ATOM 803 O O . ALA A 1 105 ? -2.363 12.679 -7.238 1.00 98.12 105 ALA A O 1
ATOM 804 N N . LYS A 1 106 ? -0.454 11.744 -7.985 1.00 98.06 106 LYS A N 1
ATOM 805 C CA . LYS A 1 106 ? -1.082 10.929 -9.035 1.00 98.06 106 LYS A CA 1
ATOM 806 C C . LYS A 1 106 ? -1.993 9.854 -8.439 1.00 98.06 106 LYS A C 1
ATOM 808 O O . LYS A 1 106 ? -3.139 9.741 -8.844 1.00 98.06 106 LYS A O 1
ATOM 813 N N . LEU A 1 107 ? -1.510 9.117 -7.437 1.00 98.25 107 LEU A N 1
ATOM 814 C CA . LEU A 1 107 ? -2.292 8.082 -6.753 1.00 98.25 107 LEU A CA 1
ATOM 815 C C . LEU A 1 107 ? -3.527 8.679 -6.064 1.00 98.25 107 LEU A C 1
ATOM 817 O O . LEU A 1 107 ? -4.629 8.151 -6.189 1.00 98.25 107 LEU A O 1
ATOM 821 N N . LYS A 1 108 ? -3.370 9.823 -5.393 1.00 98.19 108 LYS A N 1
ATOM 822 C CA . LYS A 1 108 ? -4.490 10.501 -4.731 1.00 98.19 108 LYS A CA 1
ATOM 823 C C . LYS A 1 108 ? -5.521 11.054 -5.712 1.00 98.19 108 LYS A C 1
ATOM 825 O O . LYS A 1 108 ? -6.701 11.072 -5.373 1.00 98.19 108 LYS A O 1
ATOM 830 N N . ALA A 1 109 ? -5.112 11.471 -6.913 1.00 97.62 109 ALA A N 1
ATOM 831 C CA . ALA A 1 109 ? -6.046 11.877 -7.965 1.00 9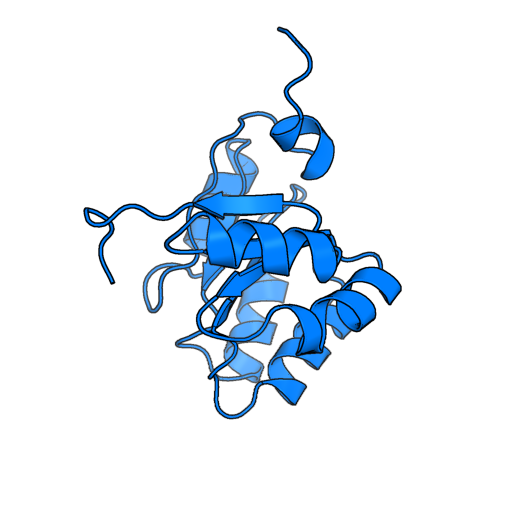7.62 109 ALA A CA 1
ATOM 832 C C . ALA A 1 109 ? -6.970 10.723 -8.406 1.00 97.62 109 ALA A C 1
ATOM 834 O O . ALA A 1 109 ? -8.120 10.970 -8.752 1.00 97.62 109 ALA A O 1
ATOM 835 N N . GLU A 1 110 ? -6.507 9.474 -8.290 1.00 97.69 110 GLU A N 1
ATOM 836 C CA . GLU A 1 110 ? -7.300 8.253 -8.513 1.00 97.69 110 GLU A CA 1
ATOM 837 C C . GLU A 1 110 ? -8.097 7.803 -7.268 1.00 97.69 110 GLU A C 1
ATOM 839 O O . GLU A 1 110 ? -8.707 6.734 -7.255 1.00 97.69 110 GLU A O 1
ATOM 844 N N . GLY A 1 111 ? -8.097 8.598 -6.191 1.00 97.56 111 GLY A N 1
ATOM 845 C CA . GLY A 1 111 ? -8.788 8.281 -4.939 1.00 97.56 111 GLY A CA 1
ATOM 846 C C . GLY A 1 111 ? -8.073 7.251 -4.058 1.00 97.56 111 GLY A C 1
ATOM 847 O O . GLY A 1 111 ? -8.679 6.723 -3.126 1.00 97.56 111 GLY A O 1
ATOM 848 N N . ILE A 1 112 ? -6.799 6.960 -4.332 1.00 98.62 112 ILE A N 1
ATOM 849 C CA . ILE A 1 112 ? -5.996 6.006 -3.561 1.00 98.62 112 ILE A CA 1
ATOM 850 C C . ILE A 1 112 ? -5.445 6.689 -2.307 1.00 98.62 112 ILE A C 1
ATOM 852 O O . ILE A 1 112 ? -4.845 7.762 -2.384 1.00 98.62 112 ILE A O 1
ATOM 856 N N . ILE A 1 113 ? -5.594 6.032 -1.157 1.00 98.75 113 ILE A N 1
ATOM 857 C CA . ILE A 1 113 ? -4.990 6.464 0.107 1.00 98.75 113 ILE A CA 1
ATOM 858 C C . ILE A 1 113 ? -3.511 6.082 0.102 1.00 98.75 113 ILE A C 1
ATOM 860 O O . ILE A 1 113 ? -3.166 4.913 -0.098 1.00 98.75 113 ILE A O 1
ATOM 864 N N . VAL A 1 114 ? -2.634 7.048 0.364 1.00 98.69 114 VAL A N 1
ATOM 865 C CA . VAL A 1 114 ? -1.182 6.856 0.294 1.00 98.69 114 VAL A CA 1
ATOM 866 C C . VAL A 1 114 ? -0.557 6.935 1.681 1.00 98.69 114 VAL A C 1
ATOM 868 O O . VAL A 1 114 ? -0.643 7.957 2.363 1.00 98.69 114 VAL A O 1
ATOM 871 N N . ALA A 1 115 ? 0.147 5.874 2.070 1.00 98.69 115 ALA A N 1
ATOM 872 C CA . ALA A 1 115 ? 1.058 5.873 3.206 1.00 98.69 115 ALA A CA 1
ATOM 873 C C . ALA A 1 115 ? 2.516 5.765 2.733 1.00 98.69 115 ALA A C 1
ATOM 875 O O . ALA A 1 115 ? 2.802 5.123 1.719 1.00 98.69 115 ALA A O 1
ATOM 876 N N . HIS A 1 116 ? 3.451 6.369 3.467 1.00 98.69 116 HIS A N 1
ATOM 877 C CA . HIS A 1 116 ? 4.882 6.271 3.161 1.00 98.69 116 HIS A CA 1
ATOM 878 C C . HIS A 1 116 ? 5.700 5.837 4.380 1.00 98.69 116 HIS A C 1
ATOM 880 O O . HIS A 1 116 ? 5.493 6.345 5.485 1.00 98.69 116 HIS A O 1
ATOM 886 N N . VAL A 1 117 ? 6.625 4.899 4.180 1.00 98.31 117 VAL A N 1
ATOM 887 C CA . VAL A 1 117 ? 7.546 4.419 5.220 1.00 98.31 117 VAL A CA 1
ATOM 888 C C . VAL A 1 117 ? 8.719 5.387 5.359 1.00 98.31 117 VAL A C 1
ATOM 890 O O . VAL A 1 117 ? 9.305 5.815 4.366 1.00 98.31 117 VAL A O 1
ATOM 893 N N . VAL A 1 118 ? 9.062 5.746 6.595 1.00 98.00 118 VAL A N 1
ATOM 894 C CA . VAL A 1 118 ? 10.130 6.691 6.930 1.00 98.00 118 VAL A CA 1
ATOM 895 C C . VAL A 1 118 ? 10.973 6.170 8.089 1.00 98.00 118 VAL A C 1
ATOM 897 O O . VAL A 1 118 ? 10.451 5.597 9.039 1.00 98.00 118 VAL A O 1
ATOM 900 N N . SER A 1 119 ? 12.272 6.458 8.051 1.00 95.31 119 SER A N 1
ATOM 901 C CA . SER A 1 119 ? 13.241 6.082 9.091 1.00 95.31 119 SER A CA 1
ATOM 902 C C . SER A 1 119 ? 13.593 7.228 10.051 1.00 95.31 119 SER A C 1
ATOM 904 O O . SER A 1 119 ? 14.529 7.135 10.840 1.00 95.31 119 SER A O 1
ATOM 906 N N . GLY A 1 120 ? 12.884 8.361 9.977 1.00 96.06 120 GLY A N 1
ATOM 907 C CA . GLY A 1 120 ? 13.160 9.503 10.845 1.00 96.06 120 GLY A CA 1
ATOM 908 C C . GLY A 1 120 ? 12.248 10.708 10.631 1.00 96.06 120 GLY A C 1
ATOM 909 O O . GLY A 1 120 ? 11.608 10.871 9.588 1.00 96.06 120 GLY A O 1
ATOM 910 N N . SER A 1 121 ? 12.228 11.602 11.621 1.00 96.88 121 SER A N 1
ATOM 911 C CA . SER A 1 121 ? 11.325 12.763 11.684 1.00 96.88 121 SER A CA 1
ATOM 912 C C . SER A 1 121 ? 11.471 13.725 10.500 1.00 96.88 121 SER A C 1
ATOM 914 O O . SER A 1 121 ? 10.474 14.204 9.962 1.00 96.88 121 SER A O 1
AT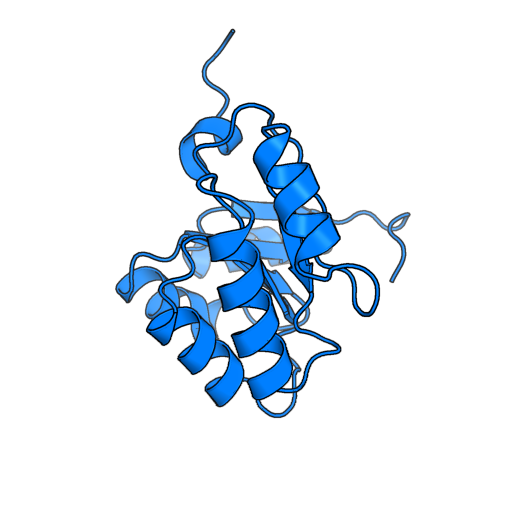OM 916 N N . LYS A 1 122 ? 12.699 13.960 10.021 1.00 96.69 122 LYS A N 1
ATOM 917 C CA . LYS A 1 122 ? 12.954 14.807 8.843 1.00 96.69 122 LYS A CA 1
ATOM 918 C C . LYS A 1 122 ? 12.273 14.269 7.580 1.00 96.69 122 LYS A C 1
ATOM 920 O O . LYS A 1 122 ? 11.792 15.052 6.765 1.00 96.69 122 LYS A O 1
ATOM 925 N N . PHE A 1 123 ? 12.227 12.949 7.405 1.00 97.12 123 PHE A N 1
ATOM 926 C CA . PHE A 1 123 ? 11.546 12.325 6.269 1.00 97.12 123 PHE A CA 1
ATOM 927 C C . PHE A 1 123 ? 10.029 12.309 6.458 1.00 97.12 123 PHE A C 1
ATOM 929 O O . PHE A 1 123 ? 9.306 12.534 5.490 1.00 97.12 123 PHE A O 1
ATOM 936 N N . ALA A 1 124 ? 9.543 12.152 7.694 1.00 97.75 124 ALA A N 1
ATOM 937 C CA . ALA A 1 124 ? 8.120 12.283 8.005 1.00 97.75 124 ALA A CA 1
ATOM 938 C C . ALA A 1 124 ? 7.571 13.663 7.595 1.00 97.75 124 ALA A C 1
ATOM 940 O O . ALA A 1 124 ? 6.543 13.736 6.927 1.00 97.75 124 ALA A O 1
ATOM 941 N N . LEU A 1 125 ? 8.295 14.751 7.893 1.00 97.50 125 LEU A N 1
ATOM 942 C CA . LEU A 1 125 ? 7.906 16.106 7.473 1.00 97.50 125 LEU A CA 1
ATOM 943 C C . LEU A 1 125 ? 7.834 16.248 5.945 1.00 97.50 125 LEU A C 1
ATOM 945 O O . LEU A 1 125 ? 6.868 16.798 5.422 1.00 97.50 125 LEU A O 1
ATOM 949 N N . LYS A 1 126 ? 8.795 15.673 5.211 1.00 97.00 126 LYS A N 1
ATOM 950 C CA . LYS A 1 126 ? 8.756 15.652 3.737 1.00 97.00 126 LYS A CA 1
ATOM 951 C C . LYS A 1 126 ? 7.559 14.880 3.182 1.00 97.00 126 LYS A C 1
ATOM 953 O O . LYS A 1 126 ? 7.074 15.218 2.105 1.00 97.00 126 LYS A O 1
ATOM 958 N N . CYS A 1 127 ? 7.092 13.851 3.887 1.00 97.69 127 CYS A N 1
ATOM 959 C CA . CYS A 1 127 ? 5.887 13.120 3.504 1.00 97.69 127 CYS A CA 1
ATOM 960 C C . CYS A 1 127 ? 4.632 13.977 3.699 1.00 97.69 127 CYS A C 1
ATOM 962 O O . CYS A 1 127 ? 3.772 13.995 2.821 1.00 97.69 127 CYS A O 1
ATOM 964 N N . VAL A 1 128 ? 4.558 14.741 4.795 1.00 95.94 128 VAL A N 1
ATOM 965 C CA . VAL A 1 128 ? 3.472 15.710 5.020 1.00 95.94 128 VAL A CA 1
ATOM 966 C C . VAL A 1 128 ? 3.447 16.755 3.902 1.00 95.94 128 VAL A C 1
ATOM 968 O O . VAL A 1 128 ? 2.396 16.985 3.313 1.00 95.94 128 VAL A O 1
ATOM 971 N N . GLU A 1 129 ? 4.601 17.320 3.532 1.00 97.19 129 GLU A N 1
ATOM 972 C CA . GLU A 1 129 ? 4.704 18.241 2.386 1.00 97.19 129 GLU A CA 1
ATOM 973 C C . GLU A 1 129 ? 4.294 17.600 1.052 1.00 97.19 129 GLU A C 1
ATOM 975 O O . GLU A 1 129 ? 3.802 18.286 0.162 1.00 97.19 129 GLU A O 1
ATOM 980 N N . ALA A 1 130 ? 4.541 16.297 0.882 1.00 97.75 130 ALA A N 1
ATOM 981 C CA . ALA A 1 130 ? 4.138 15.546 -0.305 1.00 97.75 130 ALA A CA 1
ATOM 982 C C . ALA A 1 130 ? 2.632 15.231 -0.331 1.00 97.75 130 ALA A C 1
ATOM 984 O O . ALA A 1 130 ? 2.127 14.781 -1.358 1.00 97.75 130 ALA A O 1
ATOM 985 N N . GLY A 1 131 ? 1.924 15.461 0.779 1.00 97.94 131 GLY A N 1
ATOM 986 C CA . GLY A 1 131 ? 0.489 15.241 0.898 1.00 97.94 131 GLY A CA 1
ATOM 987 C C . GLY A 1 131 ? 0.089 13.782 1.113 1.00 97.94 131 GLY A C 1
ATOM 988 O O . GLY A 1 131 ? -1.026 13.423 0.732 1.00 97.94 131 GLY A O 1
ATOM 989 N N . VAL A 1 132 ? 0.961 12.942 1.690 1.00 98.06 132 VAL A N 1
ATOM 990 C CA . VAL A 1 132 ? 0.580 11.566 2.068 1.00 98.06 132 VAL A CA 1
ATOM 99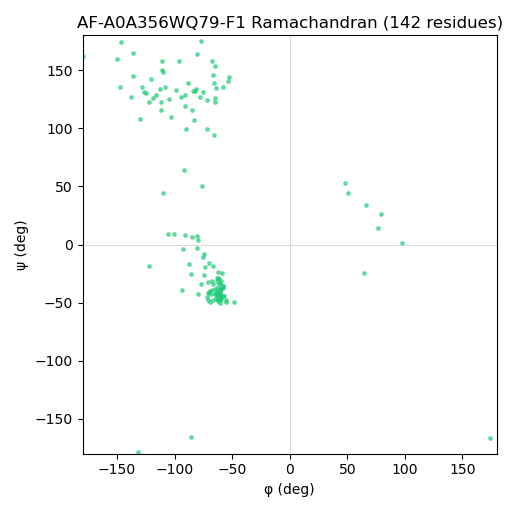1 C C . VAL A 1 132 ? -0.494 11.588 3.160 1.00 98.06 132 VAL A C 1
ATOM 993 O O . VAL A 1 132 ? -0.564 12.525 3.956 1.00 98.06 132 VAL A O 1
ATOM 996 N N . ASP A 1 133 ? -1.310 10.543 3.232 1.00 98.62 133 ASP A N 1
ATOM 997 C CA . ASP A 1 133 ? -2.398 10.431 4.210 1.00 98.62 133 ASP A CA 1
ATOM 998 C C . ASP A 1 133 ? -1.929 9.843 5.550 1.00 98.62 133 ASP A C 1
ATOM 1000 O O . ASP A 1 133 ? -2.516 10.117 6.598 1.00 98.62 133 ASP A O 1
ATOM 1004 N N . ALA A 1 134 ? -0.851 9.051 5.530 1.00 98.44 134 ALA A N 1
ATOM 1005 C CA . ALA A 1 134 ? -0.219 8.494 6.722 1.00 98.44 134 ALA A CA 1
ATOM 1006 C C . ALA A 1 134 ? 1.291 8.273 6.533 1.00 98.44 134 ALA A C 1
ATOM 1008 O O . ALA A 1 134 ? 1.796 8.143 5.418 1.00 98.44 134 ALA A O 1
ATOM 1009 N N . VAL A 1 135 ? 2.013 8.175 7.648 1.00 98.25 135 VAL A N 1
ATOM 1010 C CA . VAL A 1 135 ? 3.423 7.765 7.673 1.00 98.25 135 VAL A CA 1
ATOM 1011 C C . VAL A 1 135 ? 3.585 6.511 8.523 1.00 98.25 135 VAL A C 1
ATOM 1013 O O . VAL A 1 135 ? 2.938 6.376 9.562 1.00 98.25 135 VAL A O 1
ATOM 1016 N N . VAL A 1 136 ? 4.461 5.606 8.093 1.00 98.25 136 VAL A N 1
ATOM 1017 C CA . VAL A 1 136 ? 4.934 4.479 8.905 1.00 98.25 136 VAL A CA 1
ATOM 1018 C C . VAL A 1 136 ? 6.329 4.836 9.392 1.00 98.25 136 VAL A C 1
ATOM 1020 O O . VAL A 1 136 ? 7.252 4.912 8.588 1.00 98.25 136 VAL A O 1
ATOM 1023 N N . ALA A 1 137 ? 6.478 5.099 10.688 1.00 97.88 137 ALA A N 1
ATOM 1024 C CA . ALA A 1 137 ? 7.788 5.292 11.299 1.00 97.88 137 ALA A CA 1
ATOM 1025 C C . ALA A 1 137 ? 8.377 3.917 11.633 1.00 97.88 137 ALA A C 1
ATOM 1027 O O . ALA A 1 137 ? 7.889 3.243 12.538 1.00 97.88 137 ALA A O 1
ATOM 1028 N N . GLU A 1 138 ? 9.377 3.495 10.869 1.00 97.81 138 GLU A N 1
ATOM 1029 C CA . GLU A 1 138 ? 10.017 2.189 11.019 1.00 97.81 138 GLU A CA 1
ATOM 1030 C C . GLU A 1 138 ? 11.266 2.306 11.900 1.00 97.81 138 GLU A C 1
ATOM 1032 O O . GLU A 1 138 ? 12.114 3.176 11.684 1.00 97.81 138 GLU A O 1
ATOM 1037 N N . GLY A 1 139 ? 11.326 1.471 12.941 1.00 96.75 139 GLY A N 1
ATOM 1038 C CA . GLY A 1 139 ? 12.415 1.437 13.915 1.00 96.75 139 GLY A CA 1
ATOM 1039 C C . GLY A 1 139 ? 13.631 0.661 13.414 1.00 96.75 139 GLY A C 1
ATOM 1040 O O . GLY A 1 139 ? 13.546 -0.120 12.471 1.00 96.75 139 GLY A O 1
ATOM 1041 N N . PHE A 1 140 ? 14.767 0.858 14.081 1.00 96.62 140 PHE A N 1
ATOM 1042 C CA . PHE A 1 140 ? 16.026 0.178 13.759 1.00 96.62 140 PHE A CA 1
ATOM 1043 C C . PHE A 1 140 ? 15.931 -1.351 13.900 1.00 96.62 140 PHE A C 1
ATOM 1045 O O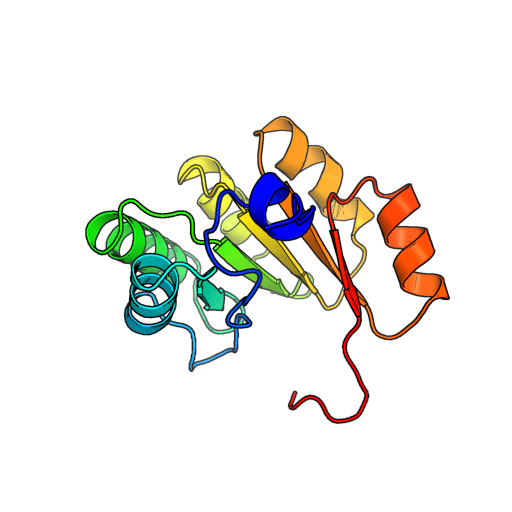 . PHE A 1 140 ? 16.624 -2.089 13.212 1.00 96.62 140 PHE A O 1
ATOM 1052 N N . GLU A 1 141 ? 15.077 -1.824 14.802 1.00 96.94 141 GLU A N 1
ATOM 1053 C CA . GLU A 1 141 ? 14.845 -3.233 15.102 1.00 96.94 141 GLU A CA 1
ATOM 1054 C C . GLU A 1 141 ? 14.024 -3.981 14.038 1.00 96.94 141 GLU A C 1
ATOM 1056 O O . GLU A 1 141 ? 13.873 -5.201 14.136 1.00 96.94 141 GLU A O 1
ATOM 1061 N N . ALA A 1 142 ? 13.464 -3.273 13.050 1.00 95.38 142 ALA A N 1
ATOM 1062 C CA . ALA A 1 142 ? 12.718 -3.891 11.964 1.00 95.38 142 ALA A CA 1
ATOM 1063 C C . ALA A 1 142 ? 13.640 -4.750 11.082 1.00 95.38 142 ALA A C 1
ATOM 1065 O O . ALA A 1 142 ? 14.813 -4.444 10.885 1.00 95.38 142 ALA A O 1
ATOM 1066 N N . GLY A 1 143 ? 13.108 -5.854 10.556 1.00 89.81 143 GLY A N 1
ATOM 1067 C CA . GLY A 1 143 ? 13.844 -6.691 9.613 1.00 89.81 143 GLY A CA 1
ATOM 1068 C C . GLY A 1 143 ? 13.720 -6.167 8.185 1.00 89.81 143 GLY A C 1
ATOM 1069 O O . GLY A 1 143 ? 12.599 -5.958 7.720 1.00 89.81 143 GLY A O 1
ATOM 1070 N N . GLY A 1 144 ? 14.851 -6.064 7.481 1.00 83.19 144 GLY A N 1
ATOM 1071 C CA . GLY A 1 144 ? 14.921 -5.640 6.076 1.00 83.19 144 GLY A CA 1
ATOM 1072 C C . GLY A 1 144 ? 15.748 -4.384 5.862 1.00 83.19 144 GLY A C 1
ATOM 1073 O O . GLY A 1 144 ? 15.981 -3.650 6.843 1.00 83.19 144 GLY A O 1
#

pLDDT: mean 96.69, std 5.59, range [51.47, 98.88]

Solvent-accessible surface area (backbone atoms only — not comparable to full-atom values): 7792 Å² total; per-residue (Å²): 131,81,88,51,67,62,22,64,74,62,69,32,79,40,88,45,70,49,73,42,37,61,90,66,20,42,32,71,54,14,22,53,38,13,69,73,26,22,35,8,16,29,17,41,72,68,43,55,62,69,56,42,51,51,35,54,53,53,21,57,74,66,26,96,50,52,47,33,39,23,40,48,60,73,43,94,61,44,69,58,46,52,47,50,41,58,77,67,61,50,53,29,38,36,37,30,72,68,70,59,64,79,49,37,61,64,43,43,74,75,68,24,46,35,30,37,54,29,81,45,70,75,51,48,52,54,33,54,76,33,64,44,78,44,73,44,82,54,62,90,87,56,88,128

Sequence (144 aa):
MEKNKITQLFGIRYPIIQAGMVWCSGWRLASAVSNSGGLGLIGAGSMHPETLRDHIKKCKMATGKPFGVNIPLMYPQIEEIMQIVMDEKVAIVFTSAGNPKTWTAKLKAEGIIVAHVVSGSKFALKCVEAGVDAVVAEGFEAGG

Mean predicted aligned error: 2.59 Å

Foldseek 3Di:
DPDDPCCVLQVFDDQDEDDADAPPQFLVQQLVCQVVGYEGEHNCQNPDLVRVLVRLVVNVVSDPGAYYYEDECPRPPNVSNLVSCLVSLRQEYEYENDQLLPCVVVCVVSNHQYEYEDQDDVNVVSNVVSVHPYYHHDYPPDDD

Radius of gyration: 14.1 Å; Cα contacts (8 Å, |Δi|>4): 266; chains: 1; bounding box: 30×34×37 Å

Secondary structure (DSSP, 8-state):
----HHHHHHT-SSS-EE---TTT--HHHHHHHHHTTSEEEEEGGG--HHHHHHHHHHHHHH-SS-EEEEEETT-TTHHHHHHHHHHTT-SEEEEESS-GGGTHHHHHHTT-EEEEEESSHHHHHHHHHHT-SEEEE--TTS--

Nearest PDB structures (foldseek):
  4iql-assembly1_B  TM=1.001E+00  e=1.971E-19  Porphyromonas gingivalis W83
  5gvh-assembly1_A-2  TM=9.738E-01  e=2.348E-14  Thermotoga maritima MSB8
  5gvj-assembly2_B-3  TM=9.834E-01  e=9.497E-14  Thermotoga maritima MSB8
  2z6i-assembly1_A  TM=9.845E-01  e=1.305E-13  Streptococcus pneumoniae
  7l00-assembly1_B  TM=9.792E-01  e=1.579E-13  Clostridioides difficile